Protein AF-A0A6G0VP53-F1 (afdb_monomer)

Secondary structure (DSSP, 8-state):
----------------TTSS--------B-TTS-B---TT--PPPPPPPPHHHHHHHHHHHHHHHHTTSHHHHHHHHHHHHHHHHHHHHHHH-HHHHHHHHHHHSSPPPPP-TTSTTHHHHHHHHHHHH-SS-HHHHHHHHHTT-PPPPHHHHHHHHHHHHHHHHHHHHHHHH-

Organism: Aphis craccivora (NCBI:txid307492)

Mean predicted aligned error: 13.36 Å

Nearest PDB structures (foldseek):
  5f5p-assembly1_B  TM=2.500E-01  e=5.576E+00  Homo sapiens

Foldseek 3Di:
DDDDDDDDDDDDDDDDPPPPDDDDPDQDADPVRDGPPPPPDDDDPDDDDQPLVVLLVVVVVVVVVQCVPPVSVVLVVVLVVLLCVLLVLLVVDVVLQVLVCVLQVHRQQHADPVDSCSVLRRLVRCLVRLPDDPSVVVSCVVSVGDRDDPSSSVSSVVVNVVCVVSSVVSVVRD

Radius of gyration: 25.88 Å; Cα contacts (8 Å, |Δi|>4): 107; chains: 1; bounding box: 67×49×62 Å

InterPro domains:
  IPR012337 Ribonuclease H-like superfamily [SSF53098] (37-172)

Solvent-accessible surface area (backbone atoms only — not comparable to full-atom values): 10953 Å² total; per-residue (Å²): 146,81,86,89,80,87,91,80,85,87,79,84,84,85,81,69,102,69,85,86,78,86,79,85,82,77,80,62,58,47,100,85,69,44,80,68,74,65,92,81,70,87,74,77,77,78,89,77,81,56,65,37,60,52,54,50,49,51,53,55,51,52,53,53,59,53,50,70,40,66,69,54,34,49,54,50,52,57,42,52,50,46,53,48,51,53,44,51,46,36,76,74,27,67,70,49,32,50,52,45,21,73,65,72,72,47,73,78,56,61,63,41,93,91,43,87,54,28,55,57,54,17,48,52,48,47,55,71,68,60,55,97,42,74,58,56,57,52,47,25,58,76,70,74,44,81,73,82,49,73,68,42,52,52,49,52,52,50,50,49,65,69,46,43,64,58,48,53,52,36,73,73,62,102

pLDDT: mean 79.23, std 19.9, range [30.86, 96.69]

Sequence (174 aa):
MIDTVDIEGLLNPTVSSLDILSEDQQFYVDADGLPICDHNSFVLPKHQCCAAHTLNLISSTDIRSALETPSYKRQSRQTFAKCNNIWNKQNRSKLVADSIKNAIGIHLITPNETRWNSTFDSVKCTLKYLQPTTKINILCNSLKIVQFSKTDILFLEEFVKTMSPISIALDTVA

Structure (mmCIF, N/CA/C/O backbone):
data_AF-A0A6G0VP53-F1
#
_entry.id   AF-A0A6G0VP53-F1
#
loop_
_atom_site.group_PDB
_atom_site.id
_atom_site.type_symbol
_atom_site.label_atom_id
_atom_site.label_alt_id
_atom_site.label_comp_id
_atom_site.label_asym_id
_atom_site.label_entity_id
_atom_site.label_seq_id
_atom_site.pdbx_PDB_ins_code
_atom_site.Cartn_x
_atom_site.Cartn_y
_atom_site.Cartn_z
_atom_site.occupancy
_atom_site.B_iso_or_equiv
_atom_site.auth_seq_id
_atom_site.auth_comp_id
_atom_site.auth_asym_id
_atom_site.auth_atom_id
_atom_site.pdbx_PDB_model_num
ATOM 1 N N . MET A 1 1 ? 33.428 -0.541 24.730 1.00 43.09 1 MET A N 1
ATOM 2 C CA . MET A 1 1 ? 34.044 -1.605 23.918 1.00 43.09 1 MET A CA 1
ATOM 3 C C . MET A 1 1 ? 32.936 -2.227 23.091 1.00 43.09 1 MET A C 1
ATOM 5 O O . MET A 1 1 ? 32.138 -2.961 23.653 1.00 43.09 1 MET A O 1
ATOM 9 N N . ILE A 1 2 ? 32.811 -1.749 21.854 1.00 35.97 2 ILE A N 1
ATOM 10 C CA . ILE A 1 2 ? 32.191 -2.302 20.635 1.00 35.97 2 ILE A CA 1
ATOM 11 C C . ILE A 1 2 ? 32.312 -1.136 19.640 1.00 35.97 2 ILE A C 1
ATOM 13 O O . ILE A 1 2 ? 31.854 -0.030 19.932 1.00 35.97 2 ILE A O 1
ATOM 17 N N . ASP A 1 3 ? 33.039 -1.377 18.555 1.00 32.34 3 ASP A N 1
ATOM 18 C CA . ASP A 1 3 ? 33.556 -0.375 17.626 1.00 32.34 3 ASP A CA 1
ATOM 19 C C . ASP A 1 3 ? 32.481 0.223 16.707 1.00 32.34 3 ASP A C 1
ATOM 21 O O . ASP A 1 3 ? 31.589 -0.468 16.214 1.00 32.34 3 ASP A O 1
ATOM 25 N N . THR A 1 4 ? 32.601 1.526 16.459 1.00 38.91 4 THR A N 1
ATOM 26 C CA . THR A 1 4 ? 31.915 2.277 15.403 1.00 38.91 4 THR A CA 1
ATOM 27 C C . THR A 1 4 ? 32.756 2.221 14.130 1.00 38.91 4 THR A C 1
ATOM 29 O O . THR A 1 4 ? 33.915 2.632 14.165 1.00 38.91 4 THR A O 1
ATOM 32 N N . VAL A 1 5 ? 32.188 1.760 13.013 1.00 39.75 5 VAL A N 1
ATOM 33 C CA . VAL A 1 5 ? 32.800 1.906 11.683 1.00 39.75 5 VAL A CA 1
ATOM 34 C C . VAL A 1 5 ? 31.913 2.801 10.825 1.00 39.75 5 VAL A C 1
ATOM 36 O O . VAL A 1 5 ? 30.715 2.552 10.674 1.00 39.75 5 VAL A O 1
ATOM 39 N N . ASP A 1 6 ? 32.548 3.853 10.318 1.00 31.77 6 ASP A N 1
ATOM 40 C CA . ASP A 1 6 ? 32.043 4.889 9.427 1.00 31.77 6 ASP A CA 1
ATOM 41 C C . ASP A 1 6 ? 31.361 4.332 8.169 1.00 31.77 6 ASP A C 1
ATOM 43 O O . ASP A 1 6 ? 31.907 3.484 7.462 1.00 31.77 6 ASP A O 1
ATOM 47 N N . ILE A 1 7 ? 30.184 4.878 7.849 1.00 39.06 7 ILE A N 1
ATOM 48 C CA . ILE A 1 7 ? 29.531 4.749 6.539 1.00 39.06 7 ILE A CA 1
ATOM 49 C C . ILE A 1 7 ? 29.547 6.131 5.885 1.00 39.06 7 ILE A C 1
ATOM 51 O O . ILE A 1 7 ? 28.551 6.844 5.868 1.00 39.06 7 ILE A O 1
ATOM 55 N N . GLU A 1 8 ? 30.703 6.509 5.357 1.00 37.69 8 GLU A N 1
ATOM 56 C CA . GLU A 1 8 ? 30.893 7.634 4.438 1.00 37.69 8 GLU A CA 1
ATOM 57 C C . GLU A 1 8 ? 31.905 7.147 3.398 1.00 37.69 8 GLU A C 1
ATOM 59 O O . GLU A 1 8 ? 33.109 7.124 3.639 1.00 37.69 8 GLU A O 1
ATOM 64 N N . GLY A 1 9 ? 31.414 6.642 2.265 1.00 35.16 9 GLY A N 1
ATOM 65 C CA . GLY A 1 9 ? 32.313 6.105 1.247 1.00 35.16 9 GLY A CA 1
ATOM 66 C C . GLY A 1 9 ? 31.660 5.307 0.132 1.00 35.16 9 GLY A C 1
ATOM 67 O O . GLY A 1 9 ? 32.208 4.283 -0.248 1.00 35.16 9 GLY A O 1
ATOM 68 N N . LEU A 1 10 ? 30.510 5.728 -0.404 1.00 33.38 10 LEU A N 1
ATOM 69 C CA . LEU A 1 10 ? 30.061 5.205 -1.701 1.00 33.38 10 LEU A CA 1
ATOM 70 C C . LEU A 1 10 ? 29.136 6.188 -2.428 1.00 33.38 10 LEU A C 1
ATOM 72 O O . LEU A 1 10 ? 27.930 5.996 -2.541 1.00 33.38 10 LEU A O 1
ATOM 76 N N . LEU A 1 11 ? 29.752 7.246 -2.955 1.00 35.31 11 LEU A N 1
ATOM 77 C CA . LEU A 1 11 ? 29.256 8.032 -4.085 1.00 35.31 11 LEU A CA 1
ATOM 78 C C . LEU A 1 11 ? 30.464 8.392 -4.975 1.00 35.31 11 LEU A C 1
ATOM 80 O O . LEU A 1 11 ? 31.128 9.390 -4.735 1.00 35.31 11 LEU A O 1
ATOM 84 N N . ASN A 1 12 ? 30.757 7.479 -5.917 1.00 39.03 12 ASN A N 1
ATOM 85 C CA . ASN A 1 12 ? 31.198 7.628 -7.325 1.00 39.03 12 ASN A CA 1
ATOM 86 C C . ASN A 1 12 ? 32.044 8.854 -7.752 1.00 39.03 12 ASN A C 1
ATOM 88 O O . ASN A 1 12 ? 31.708 9.972 -7.372 1.00 39.03 12 ASN A O 1
ATOM 92 N N . PRO A 1 13 ? 32.998 8.718 -8.711 1.00 40.88 13 PRO A N 1
ATOM 93 C CA . PRO A 1 13 ? 32.605 8.388 -10.094 1.00 40.88 13 PRO A CA 1
ATOM 94 C C . PRO A 1 13 ? 33.664 7.692 -10.990 1.00 40.88 13 PRO A C 1
ATOM 96 O O . PRO A 1 13 ? 34.818 7.507 -10.626 1.00 40.88 13 PRO A O 1
ATOM 99 N N . THR A 1 14 ? 33.234 7.353 -12.213 1.00 35.53 14 THR A N 1
ATOM 100 C CA . THR A 1 14 ? 34.046 6.999 -13.399 1.00 35.53 14 THR A CA 1
ATOM 101 C C . THR A 1 14 ? 34.898 5.729 -13.328 1.00 35.53 14 THR A C 1
ATOM 103 O O . THR A 1 14 ? 36.106 5.792 -13.138 1.00 35.53 14 THR A O 1
ATOM 106 N N . VAL A 1 15 ? 34.299 4.586 -13.669 1.00 36.62 15 VAL A N 1
ATOM 107 C CA . VAL A 1 15 ? 35.008 3.616 -14.515 1.00 36.62 15 VAL A CA 1
ATOM 108 C C . VAL A 1 15 ? 34.297 3.629 -15.859 1.00 36.62 15 VAL A C 1
ATOM 110 O O . VAL A 1 15 ? 33.093 3.390 -15.957 1.00 36.62 15 VAL A O 1
ATOM 113 N N . SER A 1 16 ? 35.051 4.070 -16.858 1.00 30.86 16 SER A N 1
ATOM 114 C CA . SER A 1 16 ? 34.685 4.119 -18.266 1.00 30.86 16 SER A CA 1
ATOM 115 C C . SER A 1 16 ? 34.059 2.794 -18.704 1.00 30.86 16 SER A C 1
ATOM 117 O O . SER A 1 16 ? 34.490 1.724 -18.281 1.00 30.86 16 SER A O 1
ATOM 119 N N . SER A 1 17 ? 33.070 2.843 -19.593 1.00 38.53 17 SER A N 1
ATOM 120 C CA . SER A 1 17 ? 32.455 1.669 -20.228 1.00 38.53 17 SER A CA 1
ATOM 121 C C . SER A 1 17 ? 33.405 0.918 -21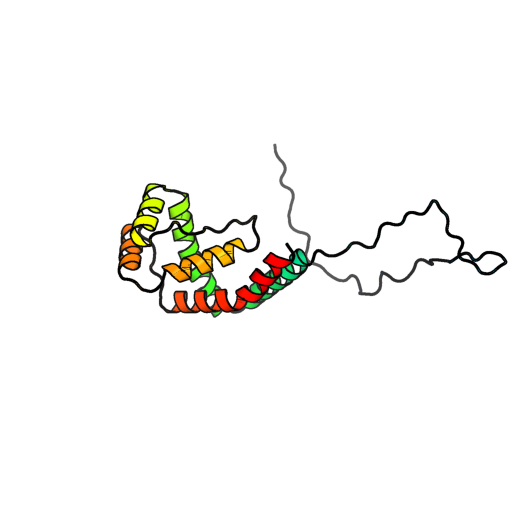.185 1.00 38.53 17 SER A C 1
ATOM 123 O O . SER A 1 17 ? 32.950 0.389 -22.195 1.00 38.53 17 SER A O 1
ATOM 125 N N . LEU A 1 18 ? 34.711 0.877 -20.898 1.00 35.84 18 LEU A N 1
ATOM 126 C CA . LEU A 1 18 ? 35.752 0.364 -21.789 1.00 35.84 18 LEU A CA 1
ATOM 127 C C . LEU A 1 18 ? 36.757 -0.616 -21.152 1.00 35.84 18 LEU A C 1
ATOM 129 O O . LEU A 1 18 ? 37.668 -1.038 -21.852 1.00 35.84 18 LEU A O 1
ATOM 133 N N . ASP A 1 19 ? 36.580 -1.045 -19.898 1.00 34.19 19 ASP A N 1
ATOM 134 C CA . ASP A 1 19 ? 37.576 -1.895 -19.207 1.00 34.19 19 ASP A CA 1
ATOM 135 C C . ASP A 1 19 ? 37.201 -3.393 -19.116 1.00 34.19 19 ASP A C 1
ATOM 137 O O . ASP A 1 19 ? 37.644 -4.103 -18.219 1.00 34.19 19 ASP A O 1
ATOM 141 N N . ILE A 1 20 ? 36.397 -3.921 -20.050 1.00 38.22 20 ILE A N 1
ATOM 142 C CA . ILE A 1 20 ? 36.177 -5.383 -20.185 1.00 38.22 20 ILE A CA 1
ATOM 143 C C . ILE A 1 20 ? 36.363 -5.824 -21.644 1.00 38.22 20 ILE A C 1
ATOM 145 O O . ILE A 1 20 ? 35.532 -6.523 -22.220 1.00 38.22 20 ILE A O 1
ATOM 149 N N . LEU A 1 21 ? 37.447 -5.383 -22.277 1.00 43.56 21 LEU A N 1
ATOM 150 C CA . LEU A 1 21 ? 37.904 -5.936 -23.551 1.00 43.56 21 LEU A CA 1
ATOM 151 C C . LEU A 1 21 ? 39.421 -6.092 -23.516 1.00 43.56 21 LEU A C 1
ATOM 153 O O . LEU A 1 21 ? 40.141 -5.190 -23.926 1.00 43.56 21 LEU A O 1
ATOM 157 N N . SER A 1 22 ? 39.894 -7.226 -23.005 1.00 41.44 22 SER A N 1
ATOM 158 C CA . SER A 1 22 ? 40.979 -8.036 -23.585 1.00 41.44 22 SER A CA 1
ATOM 159 C C . SER A 1 22 ? 41.560 -8.962 -22.524 1.00 41.44 22 SER A C 1
ATOM 161 O O . SER A 1 22 ? 42.201 -8.518 -21.586 1.00 41.44 22 SER A O 1
ATOM 163 N N . GLU A 1 23 ? 41.350 -10.258 -22.705 1.00 36.56 23 GLU A N 1
ATOM 164 C CA . GLU A 1 23 ? 42.405 -11.245 -22.500 1.00 36.56 23 GLU A CA 1
ATOM 165 C C . GLU A 1 23 ? 42.098 -12.396 -23.464 1.00 36.56 23 GLU A C 1
ATOM 167 O O . GLU A 1 23 ? 40.982 -12.919 -23.516 1.00 36.56 23 GLU A O 1
ATOM 172 N N . ASP A 1 24 ? 43.059 -12.656 -24.344 1.00 41.38 24 ASP A N 1
ATOM 173 C CA . ASP A 1 24 ? 42.951 -13.493 -25.530 1.00 41.38 24 ASP A CA 1
ATOM 174 C C . ASP A 1 24 ? 42.539 -14.928 -25.193 1.00 41.38 24 ASP A C 1
ATOM 176 O O . ASP A 1 24 ? 43.314 -15.706 -24.636 1.00 41.38 24 ASP A O 1
ATOM 180 N N . GLN A 1 25 ? 41.341 -15.336 -25.612 1.00 44.75 25 GLN A N 1
ATOM 181 C CA . GLN A 1 25 ? 40.990 -16.751 -25.644 1.00 44.75 25 GLN A CA 1
ATOM 182 C C . GLN A 1 25 ? 41.537 -17.358 -26.940 1.00 44.75 25 GLN A C 1
ATOM 184 O O . GLN A 1 25 ? 40.828 -17.526 -27.932 1.00 44.75 25 GLN A O 1
ATOM 189 N N . GLN A 1 26 ? 42.842 -17.627 -26.944 1.00 46.62 26 GLN A N 1
ATOM 190 C CA . GLN A 1 26 ? 43.519 -18.302 -28.043 1.00 46.62 26 GLN A CA 1
ATOM 191 C C . GLN A 1 26 ? 43.022 -19.749 -28.110 1.00 46.62 26 GLN A C 1
ATOM 193 O O . GLN A 1 26 ? 43.283 -20.569 -27.231 1.00 46.62 26 GLN A O 1
ATOM 198 N N . PHE A 1 27 ? 42.238 -20.046 -29.141 1.00 54.56 27 PHE A N 1
ATOM 199 C CA . PHE A 1 27 ? 41.736 -21.384 -29.400 1.00 54.56 27 PHE A CA 1
ATOM 200 C C . PHE A 1 27 ? 42.833 -22.206 -30.075 1.00 54.56 27 PHE A C 1
ATOM 202 O O . PHE A 1 27 ? 43.179 -21.952 -31.229 1.00 54.56 27 PHE A O 1
ATOM 209 N N . TYR A 1 28 ? 43.410 -23.161 -29.350 1.00 54.84 28 TYR A N 1
ATOM 210 C CA . TYR A 1 28 ? 44.379 -24.088 -29.923 1.00 54.84 28 TYR A CA 1
ATOM 211 C C . TYR A 1 28 ? 43.647 -25.085 -30.829 1.00 54.84 28 TYR A C 1
ATOM 213 O O . TYR A 1 28 ? 42.671 -25.716 -30.418 1.00 54.84 28 TYR A O 1
ATOM 221 N N . VAL A 1 29 ? 44.107 -25.177 -32.075 1.00 61.75 29 VAL A N 1
ATOM 222 C CA . VAL A 1 29 ? 43.621 -26.121 -33.086 1.00 61.75 29 VAL A CA 1
ATOM 223 C C . VAL A 1 29 ? 44.637 -27.244 -33.254 1.00 61.75 29 VAL A C 1
ATOM 225 O O . VAL A 1 29 ? 45.841 -26.983 -33.307 1.00 61.75 29 VAL A O 1
ATOM 228 N N . ASP A 1 30 ? 44.158 -28.482 -33.352 1.00 63.47 30 ASP A N 1
ATOM 229 C CA . ASP A 1 30 ? 45.008 -29.619 -33.714 1.00 63.47 30 ASP A CA 1
ATOM 230 C C . ASP A 1 30 ? 45.468 -29.529 -35.181 1.00 63.47 30 ASP A C 1
ATOM 232 O O . ASP A 1 30 ? 44.978 -28.701 -35.954 1.00 63.47 30 ASP A O 1
ATOM 236 N N . ALA A 1 31 ? 46.390 -30.406 -35.598 1.00 66.19 31 ALA A N 1
ATOM 237 C CA . ALA A 1 31 ? 46.892 -30.477 -36.979 1.00 66.19 31 ALA A CA 1
ATOM 238 C C . ALA A 1 31 ? 45.781 -30.664 -38.040 1.00 66.19 31 ALA A C 1
ATOM 240 O O . ALA A 1 31 ? 45.984 -30.324 -39.204 1.00 66.19 31 ALA A O 1
ATOM 241 N N . ASP A 1 32 ? 44.604 -31.132 -37.614 1.00 69.38 32 ASP A N 1
ATOM 242 C CA . ASP A 1 32 ? 43.407 -31.328 -38.438 1.00 69.38 32 ASP A CA 1
ATOM 243 C C . ASP A 1 32 ? 42.367 -30.194 -38.293 1.00 69.38 32 ASP A C 1
ATOM 245 O O . ASP A 1 32 ? 41.254 -30.288 -38.811 1.00 69.38 32 ASP A O 1
ATOM 249 N N . GLY A 1 33 ? 42.700 -29.108 -37.584 1.00 59.97 33 GLY A N 1
ATOM 250 C CA . GLY A 1 33 ? 41.834 -27.935 -37.421 1.00 59.97 33 GLY A CA 1
ATOM 251 C C . GLY A 1 33 ? 40.667 -28.120 -36.444 1.00 59.97 33 GLY A C 1
ATOM 252 O O . GLY A 1 33 ? 39.750 -27.296 -36.431 1.00 59.97 33 GLY A O 1
ATOM 253 N N . LEU A 1 34 ? 40.671 -29.188 -35.640 1.00 61.47 34 LEU A N 1
ATOM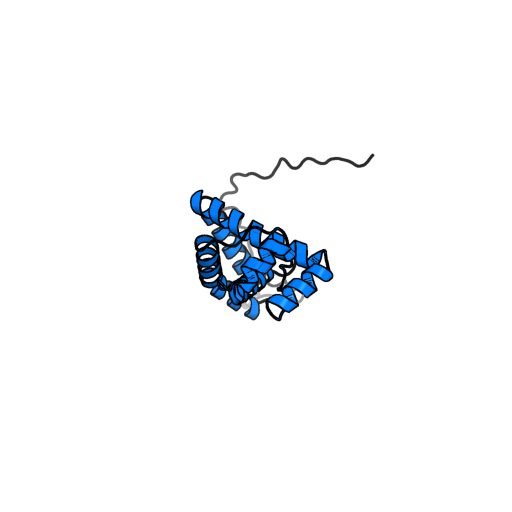 254 C CA . LEU A 1 34 ? 39.621 -29.467 -34.661 1.00 61.47 34 LEU A CA 1
ATOM 255 C C . LEU A 1 34 ? 39.883 -28.762 -33.313 1.00 61.47 34 LEU A C 1
ATOM 257 O O . LEU A 1 34 ? 41.038 -28.622 -32.906 1.00 61.47 34 LEU A O 1
ATOM 261 N N . PRO A 1 35 ? 38.814 -28.328 -32.616 1.00 62.00 35 PRO A N 1
ATOM 262 C CA . PRO A 1 35 ? 38.869 -27.838 -31.241 1.00 62.00 35 PRO A CA 1
ATOM 263 C C . PRO A 1 35 ? 39.546 -28.820 -30.283 1.00 62.00 35 PRO A C 1
ATOM 265 O O . PRO A 1 35 ? 39.010 -29.907 -30.058 1.00 62.00 35 PRO A O 1
ATOM 268 N N . ILE A 1 36 ? 40.640 -28.421 -29.629 1.00 61.25 36 ILE A N 1
ATOM 269 C CA . ILE A 1 36 ? 41.146 -29.169 -28.471 1.00 61.25 36 ILE A CA 1
ATOM 270 C C . ILE A 1 36 ? 40.189 -28.911 -27.305 1.00 61.25 36 ILE A C 1
ATOM 272 O O . ILE A 1 36 ? 40.279 -27.896 -26.613 1.00 61.25 36 ILE A O 1
ATOM 276 N N . CYS A 1 37 ? 39.231 -29.809 -27.083 1.00 57.50 37 CYS A N 1
ATOM 277 C CA . CYS A 1 37 ? 38.451 -29.804 -25.854 1.00 57.50 37 CYS A CA 1
ATOM 278 C C . CYS A 1 37 ? 39.293 -30.445 -24.744 1.00 57.50 37 CYS A C 1
ATOM 280 O O . CYS A 1 37 ? 39.317 -31.667 -24.595 1.00 57.50 37 CYS A O 1
ATOM 282 N N . ASP A 1 38 ? 40.005 -29.625 -23.967 1.00 62.50 38 ASP A N 1
ATOM 283 C CA . ASP A 1 38 ? 40.603 -30.079 -22.713 1.00 62.50 38 ASP A CA 1
ATOM 284 C C . ASP A 1 38 ? 39.477 -30.597 -21.805 1.00 62.50 38 ASP A C 1
ATOM 286 O O . ASP A 1 38 ? 38.686 -29.823 -21.253 1.00 62.50 38 ASP A O 1
ATOM 290 N N . HIS A 1 39 ? 39.385 -31.927 -21.695 1.00 59.16 39 HIS A N 1
ATOM 291 C CA . HIS A 1 39 ? 38.359 -32.673 -20.959 1.00 59.16 39 HIS A CA 1
ATOM 292 C C . HIS A 1 39 ? 38.335 -32.358 -19.448 1.00 59.16 39 HIS A C 1
ATOM 294 O O . HIS A 1 39 ? 37.468 -32.868 -18.738 1.00 59.16 39 HIS A O 1
ATOM 300 N N . ASN A 1 40 ? 39.250 -31.508 -18.967 1.00 60.03 40 ASN A N 1
ATOM 301 C CA . ASN A 1 40 ? 39.355 -31.059 -17.583 1.00 60.03 40 ASN A CA 1
ATOM 302 C C . ASN A 1 40 ? 38.933 -29.597 -17.336 1.00 60.03 40 ASN A C 1
ATOM 304 O O . ASN A 1 40 ? 38.965 -29.145 -16.190 1.00 60.03 40 ASN A O 1
ATOM 308 N N . SER A 1 41 ? 38.501 -28.854 -18.359 1.00 68.38 41 SER A N 1
ATOM 309 C CA . SER A 1 41 ? 38.118 -27.441 -18.221 1.00 68.38 41 SER A CA 1
ATOM 310 C C . SER A 1 41 ? 36.598 -27.254 -18.087 1.00 68.38 41 SER A C 1
ATOM 312 O O . SER A 1 41 ? 35.909 -26.747 -18.970 1.00 68.38 41 SER A O 1
ATOM 314 N N . PHE A 1 42 ? 36.030 -27.663 -16.950 1.00 75.75 42 PHE A N 1
ATOM 315 C CA . PHE A 1 42 ? 34.631 -27.343 -16.648 1.00 75.75 42 PHE A CA 1
ATOM 316 C C . PHE A 1 42 ? 34.500 -25.858 -16.283 1.00 75.75 42 PHE A C 1
ATOM 318 O O . PHE A 1 42 ? 34.801 -25.452 -15.162 1.00 75.75 42 PHE A O 1
ATOM 325 N N . VAL A 1 43 ? 34.037 -25.040 -17.229 1.00 81.38 43 VAL A N 1
ATOM 326 C CA . VAL A 1 43 ? 33.710 -23.629 -16.988 1.00 81.38 43 VAL A CA 1
ATOM 327 C C . VAL A 1 43 ? 32.241 -23.516 -16.590 1.00 81.38 43 VAL A C 1
ATOM 329 O O . VAL A 1 43 ? 31.353 -24.014 -17.284 1.00 81.38 43 VAL A O 1
ATOM 332 N N . LEU A 1 44 ? 31.974 -22.852 -15.464 1.00 82.88 44 LEU A N 1
ATOM 333 C CA . LEU A 1 44 ? 30.606 -22.541 -15.056 1.00 82.88 44 LEU A CA 1
ATOM 334 C C . LEU A 1 44 ? 29.949 -21.619 -16.095 1.00 82.88 44 LEU A C 1
ATOM 336 O O . LEU A 1 44 ? 30.588 -20.674 -16.568 1.00 82.88 44 LEU A O 1
ATOM 340 N N . PRO A 1 45 ? 28.664 -21.834 -16.427 1.00 80.75 45 PRO A N 1
ATOM 341 C CA . PRO A 1 45 ? 27.919 -20.885 -17.235 1.00 80.75 45 PRO A CA 1
ATOM 342 C C . PRO A 1 45 ? 27.983 -19.484 -16.626 1.00 80.75 45 PRO A C 1
ATOM 344 O O . PRO A 1 45 ? 28.009 -19.319 -15.403 1.00 80.75 45 PRO A O 1
ATOM 347 N N . LYS A 1 46 ? 27.967 -18.462 -17.486 1.00 85.44 46 LYS A N 1
ATOM 348 C CA . LYS A 1 46 ? 27.908 -17.068 -17.037 1.00 85.44 46 LYS A CA 1
ATOM 349 C C . LYS A 1 46 ? 26.733 -16.882 -16.076 1.00 85.44 46 LYS A C 1
ATOM 351 O O . LYS A 1 46 ? 25.645 -17.410 -16.325 1.00 85.44 46 LYS A O 1
ATOM 356 N N . HIS A 1 47 ? 26.963 -16.113 -15.011 1.00 84.12 47 HIS A N 1
ATOM 357 C CA . HIS A 1 47 ? 25.950 -15.794 -14.009 1.00 84.12 47 HIS A CA 1
ATOM 358 C C . HIS A 1 47 ? 24.658 -15.311 -14.683 1.00 84.12 47 HIS A C 1
ATOM 360 O O . HIS A 1 47 ? 24.674 -14.352 -15.455 1.00 84.12 47 HIS A O 1
ATOM 366 N N . GLN A 1 48 ? 23.545 -15.983 -14.394 1.00 80.88 48 GLN A N 1
ATOM 367 C CA . GLN A 1 48 ? 22.230 -15.614 -14.908 1.00 80.88 48 GLN A CA 1
ATOM 368 C C . GLN A 1 48 ? 21.539 -14.694 -13.905 1.00 80.88 48 GLN A C 1
ATOM 370 O O . GLN A 1 48 ? 21.466 -14.995 -12.715 1.00 80.88 48 GLN A O 1
ATOM 375 N N . CYS A 1 49 ? 21.029 -13.561 -14.378 1.00 82.00 49 CYS A N 1
ATOM 376 C CA . CYS A 1 49 ? 20.273 -12.650 -13.529 1.00 82.00 49 CYS A CA 1
ATOM 377 C C . CYS A 1 49 ? 18.898 -13.247 -13.205 1.00 82.00 49 CYS A C 1
ATOM 379 O O . CYS A 1 49 ? 18.184 -13.710 -14.093 1.00 82.00 49 CYS A O 1
ATOM 381 N N . CYS A 1 50 ? 18.507 -13.196 -11.933 1.00 89.50 50 CYS A N 1
ATOM 382 C CA . CYS A 1 50 ? 17.169 -13.594 -11.513 1.00 89.50 50 CYS A CA 1
ATOM 383 C C . CYS A 1 50 ? 16.130 -12.598 -12.051 1.00 89.50 50 CYS A C 1
ATOM 385 O O . CYS A 1 50 ? 16.178 -11.412 -11.720 1.00 89.50 50 CYS A O 1
ATOM 387 N N . ALA A 1 51 ? 15.167 -13.080 -12.843 1.00 90.06 51 ALA A N 1
ATOM 388 C CA . ALA A 1 51 ? 14.108 -12.246 -13.414 1.00 90.06 51 ALA A CA 1
ATOM 389 C C . ALA A 1 51 ? 13.319 -11.494 -12.331 1.00 90.06 51 ALA A C 1
ATOM 391 O O . ALA A 1 51 ? 13.046 -10.301 -12.482 1.00 90.06 51 ALA A O 1
ATOM 392 N N . ALA A 1 52 ? 13.028 -12.155 -11.203 1.00 88.75 52 ALA A N 1
ATOM 393 C CA . ALA A 1 52 ? 12.366 -11.519 -10.072 1.00 88.75 52 ALA A CA 1
ATOM 394 C C . ALA A 1 52 ? 13.197 -10.356 -9.507 1.00 88.75 52 ALA A C 1
ATOM 396 O O . ALA A 1 52 ? 12.664 -9.273 -9.281 1.00 88.75 52 ALA A O 1
ATOM 397 N N . HIS A 1 53 ? 14.515 -10.536 -9.367 1.00 87.88 53 HIS A N 1
ATOM 398 C CA . HIS A 1 53 ? 15.420 -9.480 -8.909 1.00 87.88 53 HIS A CA 1
ATOM 399 C C . HIS A 1 53 ? 15.472 -8.289 -9.880 1.00 87.88 53 HIS A C 1
ATOM 401 O O . HIS A 1 53 ? 15.473 -7.133 -9.454 1.00 87.88 53 HIS A O 1
ATOM 407 N N . THR A 1 54 ? 15.459 -8.543 -11.189 1.00 90.94 54 THR A N 1
ATOM 408 C CA . THR A 1 54 ? 15.419 -7.474 -12.195 1.00 90.94 54 THR A CA 1
ATOM 409 C C . THR A 1 54 ? 14.110 -6.685 -12.137 1.00 90.94 54 THR A C 1
ATOM 411 O O . THR A 1 54 ? 14.145 -5.457 -12.078 1.00 90.94 54 THR A O 1
ATOM 414 N N . LEU A 1 55 ? 12.957 -7.361 -12.094 1.00 90.25 55 LEU A N 1
ATOM 415 C CA . LEU A 1 55 ? 11.643 -6.709 -11.978 1.00 90.25 55 LEU A CA 1
ATOM 416 C C . LEU A 1 55 ? 11.539 -5.863 -10.704 1.00 90.25 55 LEU A C 1
ATOM 418 O O . LEU A 1 55 ? 11.068 -4.728 -10.725 1.00 90.25 55 LEU A O 1
ATOM 422 N N . ASN A 1 56 ? 12.055 -6.402 -9.608 1.00 87.94 56 ASN A N 1
ATOM 423 C CA . ASN A 1 56 ? 12.157 -5.748 -8.318 1.00 87.94 56 ASN A CA 1
ATOM 424 C C . ASN A 1 56 ? 12.979 -4.450 -8.382 1.00 87.94 56 ASN A C 1
ATOM 426 O O . ASN A 1 56 ? 12.574 -3.410 -7.854 1.00 87.94 56 ASN A O 1
ATOM 430 N N . LEU A 1 57 ? 14.137 -4.497 -9.048 1.00 89.69 57 LEU A N 1
ATOM 431 C CA . LEU A 1 57 ? 14.993 -3.330 -9.248 1.00 89.69 57 LEU A CA 1
ATOM 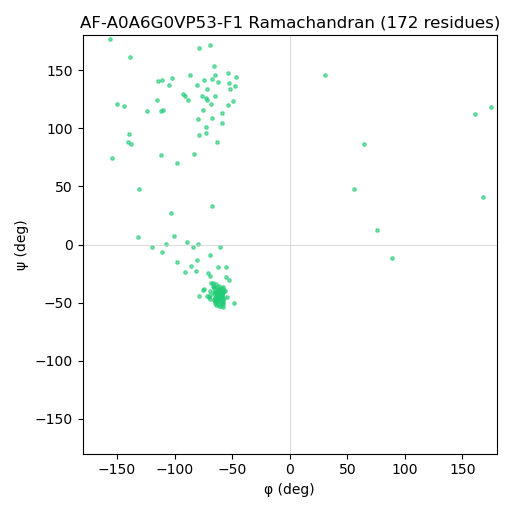432 C C . LEU A 1 57 ? 14.300 -2.257 -10.097 1.00 89.69 57 LEU A C 1
ATOM 434 O O . LEU A 1 57 ? 14.385 -1.074 -9.757 1.00 89.69 57 LEU A O 1
ATOM 438 N N . ILE A 1 58 ? 13.583 -2.661 -11.150 1.00 91.44 58 ILE A N 1
ATOM 439 C CA . ILE A 1 58 ? 12.794 -1.755 -11.996 1.00 91.44 58 ILE A CA 1
ATOM 440 C C . ILE A 1 58 ? 11.736 -1.037 -11.150 1.00 91.44 58 ILE A C 1
ATOM 442 O O . ILE A 1 58 ? 11.729 0.193 -11.119 1.00 91.44 58 ILE A O 1
ATOM 446 N N . SER A 1 59 ? 10.908 -1.774 -10.398 1.00 89.25 59 SER A N 1
ATOM 447 C CA . SER A 1 59 ? 9.871 -1.176 -9.543 1.00 89.25 59 SER A CA 1
ATOM 448 C C . SER A 1 59 ? 10.442 -0.198 -8.524 1.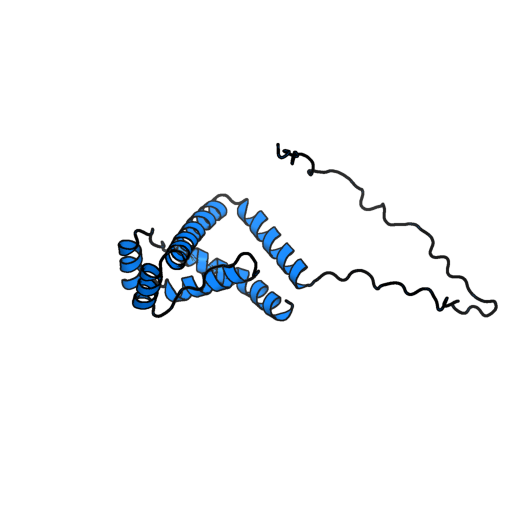00 89.25 59 SER A C 1
ATOM 450 O O . SER A 1 59 ? 9.960 0.923 -8.403 1.00 89.25 59 SER A O 1
ATOM 452 N N . SER A 1 60 ? 11.482 -0.597 -7.788 1.00 89.62 60 SER A N 1
ATOM 453 C CA . SER A 1 60 ? 12.089 0.266 -6.768 1.00 89.62 60 SER A CA 1
ATOM 454 C C . SER A 1 60 ? 12.712 1.525 -7.355 1.00 89.62 60 SER A C 1
ATOM 456 O O . SER A 1 60 ? 12.711 2.573 -6.710 1.00 89.62 60 SER A O 1
ATOM 458 N N . THR A 1 61 ? 13.264 1.428 -8.563 1.00 93.69 61 THR A N 1
ATOM 459 C CA . THR A 1 61 ? 13.860 2.574 -9.251 1.00 93.69 61 THR A CA 1
ATOM 460 C C . THR A 1 61 ? 12.786 3.552 -9.699 1.00 93.69 61 THR A C 1
ATOM 462 O O . THR A 1 61 ? 12.906 4.739 -9.408 1.00 93.69 61 THR A O 1
ATOM 465 N N . ASP A 1 62 ? 11.704 3.053 -10.292 1.00 92.81 62 ASP A N 1
ATOM 466 C CA . ASP A 1 62 ? 10.576 3.877 -10.722 1.00 92.81 62 ASP A CA 1
ATOM 467 C C . ASP A 1 62 ? 9.874 4.563 -9.537 1.00 92.81 62 ASP A C 1
ATOM 469 O O . ASP A 1 62 ? 9.654 5.774 -9.547 1.00 92.81 62 ASP A O 1
ATOM 473 N N . ILE A 1 63 ? 9.639 3.833 -8.438 1.00 91.38 63 ILE A N 1
ATOM 474 C CA . ILE A 1 63 ? 9.088 4.407 -7.198 1.00 91.38 63 ILE A CA 1
ATOM 475 C C . ILE A 1 63 ? 9.998 5.525 -6.670 1.00 91.38 63 ILE A C 1
ATOM 477 O O . ILE A 1 63 ? 9.500 6.581 -6.275 1.00 91.38 63 ILE A O 1
ATOM 481 N N . ARG A 1 64 ? 11.324 5.334 -6.675 1.00 93.19 64 ARG A N 1
ATOM 482 C CA . ARG A 1 64 ? 12.273 6.366 -6.231 1.00 93.19 64 ARG A CA 1
ATOM 483 C C . ARG A 1 64 ? 12.158 7.626 -7.086 1.00 93.19 64 ARG A C 1
ATOM 485 O O . ARG A 1 64 ? 12.050 8.711 -6.526 1.00 93.19 64 ARG A O 1
ATOM 492 N N . SER A 1 65 ? 12.104 7.478 -8.406 1.00 95.19 65 SER A N 1
ATOM 493 C CA . SER A 1 65 ? 11.918 8.596 -9.334 1.00 95.19 65 SER A CA 1
ATOM 494 C C . SER A 1 65 ? 10.573 9.301 -9.136 1.00 95.19 65 SER A C 1
ATOM 496 O O . SER A 1 65 ? 10.524 10.529 -9.089 1.00 95.19 65 SER A O 1
ATOM 498 N N . ALA A 1 66 ? 9.482 8.560 -8.931 1.00 92.62 66 ALA A N 1
ATOM 499 C CA . ALA A 1 66 ? 8.169 9.144 -8.650 1.00 92.62 66 ALA A CA 1
ATOM 500 C C . ALA A 1 66 ? 8.163 9.974 -7.350 1.00 92.62 66 ALA A C 1
ATOM 502 O O . ALA A 1 66 ? 7.512 11.021 -7.269 1.00 92.62 66 ALA A O 1
ATOM 503 N N . LEU A 1 67 ? 8.923 9.548 -6.333 1.00 94.62 67 LEU A N 1
ATOM 504 C CA . LEU A 1 67 ? 9.059 10.254 -5.055 1.00 94.62 67 LEU A CA 1
ATOM 505 C C . LEU A 1 67 ? 9.836 11.578 -5.145 1.00 94.62 67 LEU A C 1
ATOM 507 O O . LEU A 1 67 ? 9.802 12.337 -4.173 1.00 94.62 67 LEU A O 1
ATOM 511 N N . GLU A 1 68 ? 10.469 11.900 -6.274 1.00 96.06 68 GLU A N 1
ATOM 512 C CA . GLU A 1 68 ? 11.048 13.231 -6.510 1.00 96.06 68 GLU A CA 1
ATOM 513 C C . GLU A 1 68 ? 9.966 14.299 -6.713 1.00 96.06 68 GLU A C 1
ATOM 515 O O . GLU A 1 68 ? 10.172 15.471 -6.399 1.00 96.06 68 GLU A O 1
ATOM 520 N N . THR A 1 69 ? 8.764 13.905 -7.149 1.00 96.69 69 THR A N 1
ATOM 521 C CA . THR A 1 69 ? 7.632 14.828 -7.279 1.00 96.69 69 THR A CA 1
ATOM 522 C C . THR A 1 69 ? 7.048 15.152 -5.892 1.00 96.69 69 THR A C 1
ATOM 524 O O . THR A 1 69 ? 6.482 14.262 -5.243 1.00 96.69 69 THR A O 1
ATOM 527 N N . PRO A 1 70 ? 7.097 16.414 -5.405 1.00 95.94 70 PRO A N 1
ATOM 528 C CA . PRO A 1 70 ? 6.735 16.730 -4.018 1.00 95.94 70 PRO A CA 1
ATOM 529 C C . PRO A 1 70 ? 5.271 16.442 -3.660 1.00 95.94 70 PRO A C 1
ATOM 531 O O . PRO A 1 70 ? 4.977 16.007 -2.542 1.00 95.94 70 PRO A O 1
ATOM 534 N N . SER A 1 71 ? 4.345 16.666 -4.598 1.00 94.69 71 SER A N 1
ATOM 535 C CA . SER A 1 71 ? 2.913 16.396 -4.412 1.00 94.69 71 SER A CA 1
ATOM 536 C C . SER A 1 71 ? 2.643 14.901 -4.234 1.00 94.69 71 SER A C 1
ATOM 538 O O . SER A 1 71 ? 2.004 14.510 -3.254 1.00 94.69 71 SER A O 1
ATOM 540 N N . TYR A 1 72 ? 3.203 14.069 -5.117 1.00 94.94 72 TYR A N 1
ATOM 541 C CA . TYR A 1 72 ? 3.126 12.611 -5.030 1.00 94.94 72 TYR A CA 1
ATOM 542 C C . TYR A 1 72 ? 3.762 12.101 -3.737 1.00 94.94 72 TYR A C 1
ATOM 544 O O . TYR A 1 72 ? 3.124 11.374 -2.977 1.00 94.94 72 TYR A O 1
ATOM 552 N N . LYS A 1 73 ? 4.984 12.549 -3.420 1.00 96.56 73 LYS A N 1
ATOM 553 C CA . LYS A 1 73 ? 5.696 12.177 -2.189 1.00 96.56 73 LYS A CA 1
ATOM 554 C C . LYS A 1 73 ? 4.863 12.457 -0.944 1.00 96.56 73 LYS A C 1
ATOM 556 O O . LYS A 1 73 ? 4.786 11.617 -0.046 1.00 96.56 73 LYS A O 1
ATOM 561 N N . ARG A 1 74 ? 4.233 13.633 -0.873 1.00 96.56 74 ARG A N 1
ATOM 562 C CA . ARG A 1 74 ? 3.373 14.009 0.253 1.00 96.56 74 ARG A CA 1
ATOM 563 C C . ARG A 1 74 ? 2.153 13.093 0.350 1.00 96.56 74 ARG A C 1
ATOM 565 O O . ARG A 1 74 ? 1.931 12.533 1.422 1.00 96.56 74 ARG A O 1
ATOM 572 N N . GLN A 1 75 ? 1.407 12.921 -0.742 1.00 96.19 75 GLN A N 1
ATOM 573 C CA . GLN A 1 75 ? 0.196 12.092 -0.758 1.00 96.19 75 GLN A CA 1
ATOM 574 C C . GLN A 1 75 ? 0.510 10.625 -0.432 1.00 96.19 75 GLN A C 1
ATOM 576 O O . GLN A 1 75 ? -0.156 10.022 0.412 1.00 96.19 75 GLN A O 1
ATOM 581 N N . SER A 1 76 ? 1.573 10.082 -1.028 1.00 95.44 76 SER A N 1
ATOM 582 C CA . SER A 1 76 ? 2.070 8.726 -0.788 1.00 95.44 76 SER A CA 1
ATOM 583 C C . SER A 1 76 ? 2.410 8.513 0.688 1.00 95.44 76 SER A C 1
ATOM 585 O O . SER A 1 76 ? 1.834 7.644 1.344 1.00 95.44 76 SER A O 1
ATOM 587 N N . ARG A 1 77 ? 3.253 9.376 1.277 1.00 95.62 77 ARG A N 1
ATOM 588 C CA . ARG A 1 77 ? 3.628 9.271 2.698 1.00 95.62 77 ARG A CA 1
ATOM 589 C C . ARG A 1 77 ? 2.426 9.368 3.630 1.00 95.62 77 ARG A C 1
ATOM 591 O O . ARG A 1 77 ? 2.347 8.605 4.588 1.00 95.62 77 ARG A O 1
ATOM 598 N N . GLN A 1 78 ? 1.503 10.293 3.370 1.00 95.00 78 GLN A N 1
ATOM 599 C CA . GLN A 1 78 ? 0.302 10.454 4.191 1.00 95.00 78 GLN A CA 1
ATOM 600 C C . GLN A 1 78 ? -0.594 9.215 4.126 1.00 95.00 78 GLN A C 1
ATOM 602 O O . GLN A 1 78 ? -1.033 8.723 5.166 1.00 95.00 78 GLN A O 1
ATOM 607 N N . THR A 1 79 ? -0.817 8.680 2.927 1.00 94.94 79 THR A N 1
ATOM 608 C CA . THR A 1 79 ? -1.698 7.527 2.721 1.00 94.94 79 THR A CA 1
ATOM 609 C C . THR A 1 79 ? -1.099 6.248 3.305 1.00 94.94 79 THR A C 1
ATOM 611 O O . THR A 1 79 ? -1.762 5.540 4.068 1.00 94.94 79 THR A O 1
ATOM 614 N N . PHE A 1 80 ? 0.181 5.976 3.035 1.00 94.94 80 PHE A N 1
ATOM 615 C CA . PHE A 1 80 ? 0.864 4.806 3.590 1.00 94.94 80 PHE A CA 1
ATOM 616 C C . PHE A 1 80 ? 1.035 4.892 5.107 1.00 94.94 80 PHE A C 1
ATOM 618 O O . PHE A 1 80 ? 0.923 3.872 5.781 1.00 94.94 80 PHE A O 1
ATOM 625 N N . ALA A 1 81 ? 1.216 6.086 5.682 1.00 94.50 81 ALA A N 1
ATOM 626 C CA . ALA A 1 81 ? 1.231 6.248 7.135 1.00 94.50 81 ALA A CA 1
ATOM 627 C C . ALA A 1 81 ? -0.103 5.829 7.777 1.00 94.50 81 ALA A C 1
ATOM 629 O O . ALA A 1 81 ? -0.095 5.179 8.824 1.00 94.50 81 ALA A O 1
ATOM 630 N N . LYS A 1 82 ? -1.244 6.145 7.147 1.00 92.81 82 LYS A N 1
ATOM 631 C CA . LYS A 1 82 ? -2.567 5.699 7.617 1.00 92.81 82 LYS A CA 1
ATOM 632 C C . LYS A 1 82 ? -2.713 4.181 7.530 1.00 92.81 82 LYS A C 1
ATOM 634 O O . LYS A 1 82 ? -3.115 3.561 8.514 1.00 92.81 82 LYS A O 1
ATOM 639 N N . CYS A 1 83 ? -2.323 3.585 6.402 1.00 93.12 83 CYS A N 1
ATOM 640 C CA . CYS A 1 83 ? -2.347 2.132 6.219 1.00 93.12 83 CYS A CA 1
ATOM 641 C C . CYS A 1 83 ? -1.489 1.420 7.277 1.00 93.12 83 CYS A C 1
ATOM 643 O O . CYS A 1 83 ? -1.985 0.570 8.017 1.00 93.12 83 CYS A O 1
ATOM 645 N N . ASN A 1 84 ? -0.237 1.861 7.438 1.00 93.69 84 ASN A N 1
ATOM 646 C CA . ASN A 1 84 ? 0.691 1.333 8.435 1.00 93.69 84 ASN A CA 1
ATOM 647 C C . ASN A 1 84 ? 0.159 1.482 9.862 1.00 93.69 84 ASN A C 1
ATOM 649 O O . ASN A 1 84 ? 0.354 0.589 10.679 1.00 93.69 84 ASN A O 1
ATOM 653 N N . ASN A 1 85 ? -0.531 2.579 10.188 1.00 93.12 85 ASN A N 1
ATOM 654 C CA . ASN A 1 85 ? -1.119 2.763 11.514 1.00 93.12 85 ASN A CA 1
ATOM 655 C C . ASN A 1 85 ? -2.146 1.664 11.834 1.00 93.12 85 ASN A C 1
ATOM 657 O O . ASN A 1 85 ? -2.090 1.068 12.912 1.00 93.12 85 ASN A O 1
ATOM 661 N N . ILE A 1 86 ? -3.029 1.350 10.880 1.00 91.88 86 ILE A N 1
ATOM 662 C CA . ILE A 1 86 ? -4.035 0.290 11.028 1.00 91.88 86 ILE A CA 1
ATOM 663 C C . ILE A 1 86 ? -3.369 -1.078 11.140 1.00 91.88 86 ILE A C 1
ATOM 665 O O . ILE A 1 86 ? -3.653 -1.813 12.086 1.00 91.88 86 ILE A O 1
ATOM 669 N N . TRP A 1 87 ? -2.461 -1.404 10.219 1.00 94.06 87 TRP A N 1
ATOM 670 C CA . TRP A 1 87 ? -1.763 -2.691 10.215 1.00 94.06 87 TRP A CA 1
ATOM 671 C C . TRP A 1 87 ? -0.970 -2.908 11.509 1.00 94.06 87 TRP A C 1
ATOM 673 O O . TRP A 1 87 ? -1.080 -3.956 12.143 1.00 94.06 87 TRP A O 1
ATOM 683 N N . ASN A 1 88 ? -0.256 -1.884 11.979 1.00 93.69 88 ASN A N 1
ATOM 684 C CA . ASN A 1 88 ? 0.497 -1.949 13.230 1.00 93.69 88 ASN A CA 1
ATOM 685 C C . ASN A 1 88 ? -0.414 -2.114 14.449 1.00 93.69 88 ASN A C 1
ATOM 687 O O . ASN A 1 88 ? -0.088 -2.876 15.357 1.00 93.69 88 ASN A O 1
ATOM 691 N N . LYS A 1 89 ? -1.558 -1.421 14.498 1.00 93.12 89 LYS A N 1
ATOM 692 C CA . LYS A 1 89 ? -2.523 -1.576 15.597 1.00 93.12 89 LYS A CA 1
ATOM 693 C C . LYS A 1 89 ? -3.140 -2.970 15.622 1.00 93.12 89 LYS A C 1
ATOM 695 O O . LYS A 1 89 ? -3.262 -3.538 16.706 1.00 93.12 89 LYS A O 1
ATOM 700 N N . GLN A 1 90 ? -3.473 -3.522 14.455 1.00 93.44 90 GLN A N 1
ATOM 701 C CA . GLN A 1 90 ? -3.940 -4.900 14.328 1.00 93.44 90 GLN A CA 1
ATOM 702 C C . GLN A 1 90 ? -2.892 -5.885 14.862 1.00 93.44 90 GLN A C 1
ATOM 704 O O . GLN A 1 90 ? -3.204 -6.715 15.709 1.00 93.44 90 GLN A O 1
ATOM 709 N N . ASN A 1 91 ? -1.639 -5.755 14.422 1.00 93.56 91 ASN A N 1
ATOM 710 C CA . ASN A 1 91 ? -0.576 -6.700 14.776 1.00 93.56 91 ASN A CA 1
ATOM 711 C C . ASN A 1 91 ? -0.172 -6.630 16.254 1.00 93.56 91 ASN A C 1
ATOM 713 O O . ASN A 1 91 ? 0.275 -7.622 16.822 1.00 93.56 91 ASN A O 1
ATOM 717 N N . ARG A 1 92 ? -0.343 -5.471 16.897 1.00 94.38 92 ARG A N 1
ATOM 718 C CA . ARG A 1 92 ? 0.019 -5.270 18.308 1.00 94.38 92 ARG A CA 1
ATOM 719 C C . ARG A 1 92 ? -1.066 -5.687 19.299 1.00 94.38 92 ARG A C 1
ATOM 721 O O . ARG A 1 92 ? -0.759 -5.838 20.478 1.00 94.38 92 ARG A O 1
ATOM 728 N N . SER A 1 93 ? -2.325 -5.831 18.880 1.00 94.56 93 SER A N 1
ATOM 729 C CA . SER A 1 93 ? -3.428 -6.107 19.805 1.00 94.56 93 SER A CA 1
ATOM 730 C C . SER A 1 93 ? -4.472 -7.041 19.209 1.00 94.56 93 SER A C 1
ATOM 732 O O . SER A 1 93 ? -5.164 -6.693 18.254 1.00 94.56 93 SER A O 1
ATOM 734 N N . LYS A 1 94 ? -4.662 -8.196 19.861 1.00 94.00 94 LYS A N 1
ATOM 735 C CA . LYS A 1 94 ? -5.711 -9.164 19.507 1.00 94.00 94 LYS A CA 1
ATOM 736 C C . LYS A 1 94 ? -7.109 -8.545 19.577 1.00 94.00 94 LYS A C 1
ATOM 738 O O . LYS A 1 94 ? -7.885 -8.712 18.651 1.00 94.00 94 LYS A O 1
ATOM 743 N N . LEU A 1 95 ? -7.386 -7.733 20.603 1.00 93.62 95 LEU A N 1
ATOM 744 C CA . LEU A 1 95 ? -8.669 -7.030 20.746 1.00 93.62 95 LEU A CA 1
ATOM 745 C C . LEU A 1 95 ? -8.947 -6.090 19.567 1.00 93.62 95 LEU A C 1
ATOM 747 O O . LEU A 1 95 ? -10.079 -6.000 19.090 1.00 93.62 95 LEU A O 1
ATOM 751 N N . VAL A 1 96 ? -7.915 -5.398 19.076 1.00 91.94 96 VAL A N 1
ATOM 752 C CA . VAL A 1 96 ? -8.040 -4.550 17.885 1.00 91.94 96 VAL A CA 1
ATOM 753 C C . VAL A 1 96 ? -8.235 -5.405 16.637 1.00 91.94 96 VAL A C 1
ATOM 755 O O . VAL A 1 96 ? -9.099 -5.086 15.826 1.00 91.94 96 VAL A O 1
ATOM 758 N N . ALA A 1 97 ? -7.486 -6.499 16.493 1.00 92.94 97 ALA A N 1
ATOM 759 C CA . ALA A 1 97 ? -7.636 -7.418 15.369 1.00 92.94 97 ALA A CA 1
ATOM 760 C C . ALA A 1 97 ? -9.037 -8.045 15.294 1.00 92.94 97 ALA A C 1
ATOM 762 O O . ALA A 1 97 ? -9.607 -8.127 14.205 1.00 92.94 97 ALA A O 1
ATOM 763 N N . ASP A 1 98 ? -9.614 -8.414 16.436 1.00 93.94 98 ASP A N 1
ATOM 764 C CA . ASP A 1 98 ? -10.984 -8.913 16.539 1.00 93.94 98 ASP A CA 1
ATOM 765 C C . ASP A 1 98 ? -12.000 -7.805 16.254 1.00 93.94 98 ASP A C 1
ATOM 767 O O . ASP A 1 98 ? -12.968 -8.029 15.534 1.00 93.94 98 ASP A O 1
ATOM 771 N N . SER A 1 99 ? -11.762 -6.579 16.731 1.00 90.94 99 SER A N 1
ATOM 772 C CA . SER A 1 99 ? -12.624 -5.429 16.416 1.00 90.94 99 SER A CA 1
ATOM 773 C C . SER A 1 99 ? -12.648 -5.123 14.916 1.00 90.94 99 SER A C 1
ATOM 775 O O . SER A 1 99 ? -13.715 -4.870 14.357 1.00 90.94 99 SER A O 1
ATOM 777 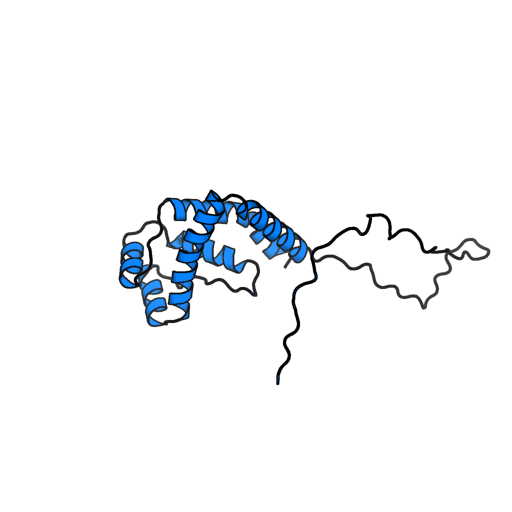N N . ILE A 1 100 ? -11.489 -5.192 14.252 1.00 90.62 100 ILE A N 1
ATOM 778 C CA . ILE A 1 100 ? -11.375 -5.060 12.795 1.00 90.62 100 ILE A CA 1
ATOM 779 C C . ILE A 1 100 ? -12.159 -6.192 12.124 1.00 90.62 100 ILE A C 1
ATOM 781 O O . ILE A 1 100 ? -13.059 -5.916 11.333 1.00 90.62 100 ILE A O 1
ATOM 785 N N . LYS A 1 101 ? -11.910 -7.452 12.497 1.00 91.75 101 LYS A N 1
ATOM 786 C CA . LYS A 1 101 ? -12.627 -8.606 11.936 1.00 91.75 101 LYS A CA 1
ATOM 787 C C . LYS A 1 101 ? -14.138 -8.518 12.125 1.00 91.75 101 LYS A C 1
ATOM 789 O O . LYS A 1 101 ? -14.874 -8.839 11.202 1.00 91.75 101 LYS A O 1
ATOM 794 N N . ASN A 1 102 ? -14.616 -8.038 13.265 1.00 89.81 102 ASN A N 1
ATOM 795 C CA . ASN A 1 102 ? -16.046 -7.866 13.515 1.00 89.81 102 ASN A CA 1
ATOM 796 C C . ASN A 1 102 ? -16.657 -6.753 12.648 1.00 89.81 102 ASN A C 1
ATOM 798 O O . ASN A 1 102 ? -17.815 -6.847 12.246 1.00 89.81 102 ASN A O 1
ATOM 802 N N . ALA A 1 103 ? -15.890 -5.705 12.336 1.00 87.06 103 ALA A N 1
ATOM 803 C CA . ALA A 1 103 ? -16.357 -4.589 11.521 1.00 87.06 103 ALA A CA 1
ATOM 804 C C . ALA A 1 103 ? -16.370 -4.902 10.013 1.00 87.06 103 ALA A C 1
ATOM 806 O O . ALA A 1 103 ? -17.341 -4.555 9.335 1.00 87.06 103 ALA A O 1
ATOM 807 N N . ILE A 1 104 ? -15.308 -5.535 9.493 1.00 86.62 104 ILE A N 1
ATOM 808 C CA . ILE A 1 104 ? -15.110 -5.775 8.048 1.00 86.62 104 ILE A CA 1
ATOM 809 C C . ILE A 1 104 ? -15.216 -7.251 7.627 1.00 86.62 104 ILE A C 1
ATOM 811 O O . ILE A 1 104 ? -15.206 -7.550 6.438 1.00 86.62 104 ILE A O 1
ATOM 815 N N . GLY A 1 105 ? -15.332 -8.181 8.576 1.00 86.81 105 GLY A N 1
ATOM 816 C CA . GLY A 1 105 ? -15.486 -9.623 8.343 1.00 86.81 105 GLY A CA 1
ATOM 817 C C . GLY A 1 105 ? -14.178 -10.412 8.221 1.00 86.81 105 GLY A C 1
ATOM 818 O O . GLY A 1 105 ? -14.208 -11.641 8.256 1.00 86.81 105 GLY A O 1
ATOM 819 N N . ILE A 1 106 ? -13.028 -9.742 8.100 1.00 90.12 106 ILE A N 1
ATOM 820 C CA . ILE A 1 106 ? -11.719 -10.384 7.918 1.00 90.12 106 ILE A CA 1
ATOM 821 C C . ILE A 1 106 ? -10.624 -9.705 8.748 1.00 90.12 106 ILE A C 1
ATOM 823 O O . ILE A 1 106 ? -10.753 -8.545 9.132 1.00 90.12 106 ILE A O 1
ATOM 827 N N . HIS A 1 107 ? -9.513 -10.407 8.972 1.00 91.56 107 HIS A N 1
ATOM 828 C CA . HIS A 1 107 ? -8.267 -9.756 9.380 1.00 91.56 107 HIS A CA 1
ATOM 829 C C . HIS A 1 107 ? -7.578 -9.172 8.146 1.00 91.56 107 HIS A C 1
ATOM 831 O O . HIS A 1 107 ? -7.515 -9.825 7.103 1.00 91.56 107 HIS A O 1
ATOM 837 N N . LEU A 1 108 ? -7.054 -7.954 8.258 1.00 91.56 108 LEU A N 1
ATOM 838 C CA . LEU A 1 108 ? -6.311 -7.335 7.166 1.00 91.56 108 LEU A CA 1
ATOM 839 C C . LEU A 1 108 ? -5.001 -8.085 6.928 1.00 91.56 108 LEU A C 1
ATOM 841 O O . LEU A 1 108 ? -4.334 -8.496 7.879 1.00 91.56 108 LEU A O 1
ATOM 845 N N . ILE A 1 109 ? -4.610 -8.207 5.662 1.00 92.19 109 ILE A N 1
ATOM 846 C CA . ILE A 1 109 ? -3.273 -8.681 5.297 1.00 92.19 109 ILE A CA 1
ATOM 847 C C . ILE A 1 109 ? -2.294 -7.562 5.639 1.00 92.19 109 ILE A C 1
ATOM 849 O O . ILE A 1 109 ? -2.459 -6.438 5.162 1.00 92.19 109 ILE A O 1
ATOM 853 N N . THR A 1 110 ? -1.275 -7.850 6.443 1.00 91.56 110 THR A N 1
ATOM 854 C CA . THR A 1 110 ? -0.241 -6.870 6.799 1.00 91.56 110 THR A CA 1
ATOM 855 C C . THR A 1 110 ? 1.042 -7.105 6.013 1.00 91.56 110 THR A C 1
ATOM 857 O O . THR A 1 110 ? 1.393 -8.268 5.796 1.00 91.56 110 THR A O 1
ATOM 860 N N . PRO A 1 111 ? 1.745 -6.032 5.612 1.00 91.31 111 PRO A N 1
ATOM 861 C CA . PRO A 1 111 ? 2.937 -6.163 4.792 1.00 91.31 111 PRO A CA 1
ATOM 862 C C . PRO A 1 111 ? 4.032 -6.889 5.574 1.00 91.31 111 PRO A C 1
ATOM 864 O O . PRO A 1 111 ? 4.148 -6.745 6.792 1.00 91.31 111 PRO A O 1
ATOM 867 N N . ASN A 1 112 ? 4.826 -7.672 4.854 1.00 87.31 112 ASN A N 1
ATOM 868 C CA . ASN A 1 112 ? 6.001 -8.359 5.359 1.00 87.31 112 ASN A CA 1
ATOM 869 C C . ASN A 1 112 ? 7.198 -7.953 4.498 1.00 87.31 112 ASN A C 1
ATOM 871 O O . ASN A 1 112 ? 7.261 -8.306 3.323 1.00 87.31 112 ASN A O 1
ATOM 875 N N . GLU A 1 113 ? 8.157 -7.255 5.097 1.00 75.44 113 GLU A N 1
ATOM 876 C CA . GLU A 1 113 ? 9.353 -6.751 4.415 1.00 75.44 113 GLU A CA 1
ATOM 877 C C . GLU A 1 113 ? 10.151 -7.850 3.698 1.00 75.44 113 GLU A C 1
ATOM 879 O O . GLU A 1 113 ? 10.770 -7.578 2.674 1.00 75.44 113 GLU A O 1
ATOM 884 N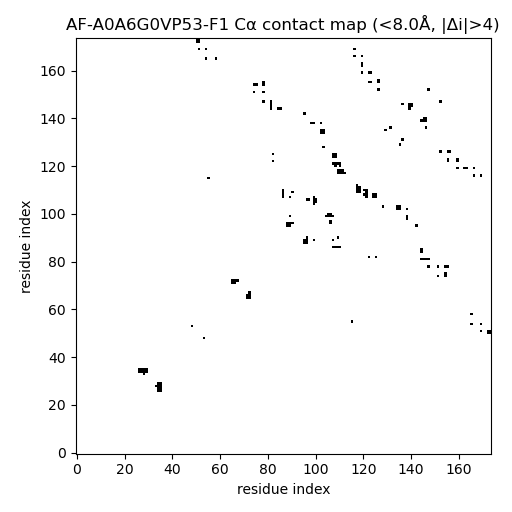 N . THR A 1 114 ? 10.095 -9.103 4.169 1.00 76.62 114 THR A N 1
ATOM 885 C CA . THR A 1 114 ? 10.810 -10.222 3.533 1.00 76.62 114 THR A CA 1
ATOM 886 C C . THR A 1 114 ? 10.100 -10.793 2.307 1.00 76.62 114 THR A C 1
ATOM 888 O O . THR A 1 114 ? 10.712 -11.539 1.545 1.00 76.62 114 THR A O 1
ATOM 891 N N . ARG A 1 115 ? 8.822 -10.453 2.085 1.00 75.94 115 ARG A N 1
ATOM 892 C CA . ARG A 1 115 ? 8.040 -10.901 0.927 1.00 75.94 115 ARG A CA 1
ATOM 893 C C . ARG A 1 115 ? 7.736 -9.722 0.013 1.00 75.94 115 ARG A C 1
ATOM 895 O O . ARG A 1 115 ? 6.963 -8.829 0.356 1.00 75.94 115 ARG A O 1
ATOM 902 N N . TRP A 1 116 ? 8.296 -9.782 -1.187 1.00 73.88 116 TRP A N 1
ATOM 903 C CA . TRP A 1 116 ? 8.359 -8.657 -2.111 1.00 73.88 116 TRP A CA 1
ATOM 904 C C . TRP A 1 116 ? 6.997 -8.052 -2.504 1.00 73.88 116 TRP A C 1
ATOM 906 O O . TRP A 1 116 ? 6.846 -6.833 -2.542 1.00 73.88 116 TRP A O 1
ATOM 916 N N . ASN A 1 117 ? 5.975 -8.877 -2.750 1.00 84.25 117 ASN A N 1
ATOM 917 C CA . ASN A 1 117 ? 4.635 -8.409 -3.129 1.00 84.25 117 ASN A CA 1
ATOM 918 C C . ASN A 1 117 ? 3.694 -8.133 -1.948 1.00 84.25 117 ASN A C 1
ATOM 920 O O . ASN A 1 117 ? 2.553 -7.722 -2.157 1.00 84.25 117 ASN A O 1
ATOM 924 N N . SER A 1 118 ? 4.158 -8.293 -0.707 1.00 89.25 118 SER A N 1
ATOM 925 C CA . SER A 1 118 ? 3.285 -8.204 0.465 1.00 89.25 118 SER A CA 1
ATOM 926 C C . SER A 1 118 ? 2.632 -6.830 0.620 1.00 89.25 118 SER A C 1
ATOM 928 O O . SER A 1 118 ? 1.454 -6.746 0.9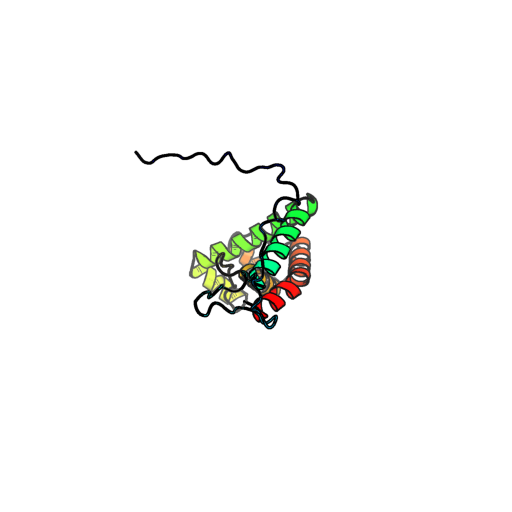54 1.00 89.25 118 SER A O 1
ATOM 930 N N . THR A 1 119 ? 3.355 -5.748 0.319 1.00 90.94 119 THR A N 1
ATOM 931 C CA . THR A 1 119 ? 2.803 -4.387 0.339 1.00 90.94 119 THR A CA 1
ATOM 932 C C . THR A 1 119 ? 1.658 -4.236 -0.655 1.00 90.94 119 THR A C 1
ATOM 934 O O . THR A 1 119 ? 0.632 -3.646 -0.316 1.00 90.94 119 THR A O 1
ATOM 937 N N . PHE A 1 120 ? 1.793 -4.793 -1.861 1.00 92.56 120 PHE A N 1
ATOM 938 C CA . PHE A 1 120 ? 0.725 -4.768 -2.859 1.00 92.56 120 PHE A CA 1
ATOM 939 C C . PHE A 1 120 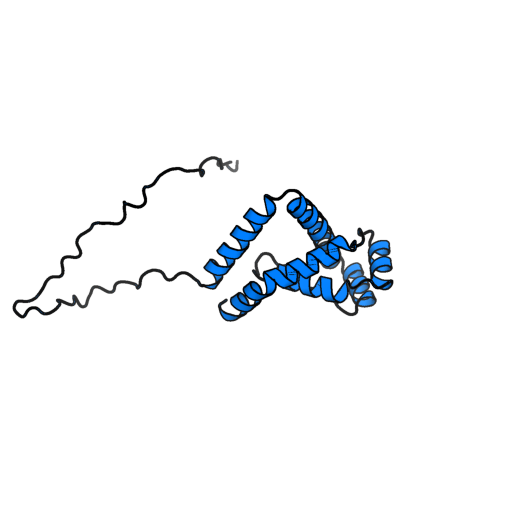? -0.504 -5.541 -2.373 1.00 92.56 120 PHE A C 1
ATOM 941 O O . PHE A 1 120 ? -1.609 -4.997 -2.391 1.00 92.56 120 PHE A O 1
ATOM 948 N N . ASP A 1 121 ? -0.317 -6.759 -1.863 1.00 93.19 121 ASP A N 1
ATOM 949 C CA . ASP A 1 121 ? -1.413 -7.591 -1.358 1.00 93.19 121 ASP A CA 1
ATOM 950 C C . ASP A 1 121 ? -2.135 -6.940 -0.175 1.00 93.19 121 ASP A C 1
ATOM 952 O O . ASP A 1 121 ? -3.369 -6.907 -0.119 1.00 93.19 121 ASP A O 1
ATOM 956 N N . SER A 1 122 ? -1.371 -6.355 0.748 1.00 94.06 122 SER A N 1
ATOM 957 C CA . SER A 1 122 ? -1.887 -5.592 1.880 1.00 94.06 122 SER A CA 1
ATOM 958 C C . SER A 1 122 ? -2.704 -4.394 1.442 1.00 94.06 122 SER A C 1
ATOM 960 O O . SER A 1 122 ? -3.809 -4.198 1.948 1.00 94.06 122 SER A O 1
ATOM 962 N N . VAL A 1 123 ? -2.203 -3.606 0.491 1.00 94.25 123 VAL A N 1
ATOM 963 C CA . VAL A 1 123 ? -2.923 -2.446 -0.038 1.00 94.25 123 VAL A CA 1
ATOM 964 C C . VAL A 1 123 ? -4.185 -2.878 -0.774 1.00 94.25 123 VAL A C 1
ATOM 966 O O . VAL A 1 123 ? -5.253 -2.341 -0.497 1.00 94.25 123 VAL A O 1
ATOM 969 N N . LYS A 1 124 ? -4.102 -3.881 -1.651 1.00 93.94 124 LYS A N 1
ATOM 970 C CA . LYS A 1 124 ? -5.244 -4.414 -2.403 1.00 93.94 124 LYS A CA 1
ATOM 971 C C . LYS A 1 124 ? -6.334 -4.944 -1.472 1.00 93.94 124 LYS A C 1
ATOM 973 O O . LYS A 1 124 ? -7.513 -4.654 -1.672 1.00 93.94 124 LYS A O 1
ATOM 978 N N . CYS A 1 125 ? -5.949 -5.683 -0.431 1.00 92.62 125 CYS A N 1
ATOM 979 C CA . CYS A 1 125 ? -6.864 -6.148 0.607 1.00 92.62 125 CYS A CA 1
ATOM 980 C C . CYS A 1 125 ? -7.489 -4.965 1.352 1.00 92.62 125 CYS A C 1
ATOM 982 O O . CYS A 1 125 ? -8.709 -4.853 1.438 1.00 92.62 125 CYS A O 1
ATOM 984 N N . THR A 1 126 ? -6.658 -4.038 1.819 1.00 91.06 126 THR A N 1
ATOM 985 C CA . THR A 1 126 ? -7.094 -2.860 2.569 1.00 91.06 126 THR A CA 1
ATOM 986 C C . THR A 1 126 ? -8.079 -2.026 1.749 1.00 91.06 126 THR A C 1
ATOM 988 O O . THR A 1 126 ? -9.175 -1.766 2.223 1.00 91.06 126 THR A O 1
ATOM 991 N N . LEU A 1 127 ? -7.784 -1.723 0.484 1.00 91.75 127 LEU A N 1
ATOM 992 C CA . LEU A 1 127 ? -8.663 -0.991 -0.431 1.00 91.75 127 LEU A CA 1
ATOM 993 C C . LEU A 1 127 ? -10.006 -1.697 -0.682 1.00 91.75 127 LEU A C 1
ATOM 995 O O . LEU A 1 127 ? -11.051 -1.045 -0.693 1.00 91.75 127 LEU A O 1
ATOM 999 N N . LYS A 1 128 ? -9.995 -3.026 -0.857 1.00 89.69 128 LYS A N 1
ATOM 1000 C CA . LYS A 1 128 ? -11.216 -3.818 -1.075 1.00 89.69 128 LYS A CA 1
ATOM 1001 C C . LYS A 1 128 ? -12.208 -3.654 0.073 1.00 89.69 128 LYS A C 1
ATOM 1003 O O . LYS A 1 128 ? -13.409 -3.567 -0.167 1.00 89.69 128 LYS A O 1
ATOM 1008 N N . TYR A 1 129 ? -11.703 -3.619 1.304 1.00 85.19 129 TYR A N 1
ATOM 1009 C CA . TYR A 1 129 ? -12.545 -3.526 2.489 1.00 85.19 129 TYR A CA 1
ATOM 1010 C C . TYR A 1 129 ? -12.683 -2.108 3.026 1.00 85.19 129 TYR A C 1
ATOM 1012 O O . TYR A 1 129 ? -13.622 -1.909 3.771 1.00 85.19 129 TYR A O 1
ATOM 1020 N N . LEU A 1 130 ? -11.841 -1.142 2.627 1.00 76.69 130 LEU A N 1
ATOM 1021 C CA . LEU A 1 130 ? -11.899 0.283 3.002 1.00 76.69 130 LEU A CA 1
ATOM 1022 C C . LEU A 1 130 ? -12.922 1.120 2.234 1.00 76.69 130 LEU A C 1
ATOM 1024 O O . LEU A 1 130 ? -13.030 2.322 2.491 1.00 76.69 130 LEU A O 1
ATOM 1028 N N . GLN A 1 131 ? -13.672 0.515 1.314 1.00 69.62 131 GLN A N 1
ATOM 1029 C CA . GLN A 1 131 ? -14.740 1.206 0.597 1.00 69.62 131 GLN A CA 1
ATOM 1030 C C . GLN A 1 131 ? -15.627 1.978 1.589 1.00 69.62 131 GLN A C 1
ATOM 1032 O O . GLN A 1 131 ? -15.920 1.443 2.666 1.00 69.62 131 GLN A O 1
ATOM 1037 N N . PRO A 1 132 ? -16.003 3.235 1.276 1.00 60.84 132 PRO A N 1
ATOM 1038 C CA . PRO A 1 132 ? -16.547 4.189 2.235 1.00 60.84 132 PRO A CA 1
ATOM 1039 C C . PRO A 1 132 ? -17.877 3.695 2.802 1.00 60.84 132 PRO A C 1
ATOM 1041 O O . PRO A 1 132 ? -18.962 3.984 2.307 1.00 60.84 132 PRO A O 1
ATOM 1044 N N . THR A 1 133 ? -17.773 2.930 3.880 1.00 67.19 133 THR A N 1
ATOM 1045 C CA . THR A 1 133 ? -18.884 2.404 4.651 1.00 67.19 133 THR A CA 1
ATOM 1046 C C . THR A 1 133 ? -18.831 3.037 6.028 1.00 67.19 133 THR A C 1
ATOM 1048 O O . THR A 1 133 ? -17.769 3.198 6.635 1.00 67.19 133 THR A O 1
ATOM 1051 N N . THR A 1 134 ? -20.000 3.375 6.562 1.00 75.62 134 THR A N 1
ATOM 1052 C CA . THR A 1 134 ? -20.140 3.992 7.887 1.00 75.62 134 THR A CA 1
ATOM 1053 C C . THR A 1 134 ? -19.429 3.181 8.979 1.00 75.62 134 THR A C 1
ATOM 1055 O O . THR A 1 134 ? -18.884 3.754 9.920 1.00 75.62 134 THR A O 1
ATOM 1058 N N . LYS A 1 135 ? -19.350 1.852 8.818 1.00 80.19 135 LYS A N 1
ATOM 1059 C CA . LYS A 1 135 ? -18.690 0.925 9.751 1.00 80.19 135 LYS A CA 1
ATOM 1060 C C . LYS A 1 135 ? -17.199 1.215 9.935 1.00 80.19 135 LYS A C 1
ATOM 1062 O O . LYS A 1 135 ? -16.709 1.174 11.059 1.00 80.19 135 LYS A O 1
ATOM 1067 N N . ILE A 1 136 ? -16.487 1.540 8.861 1.00 80.56 136 ILE A N 1
ATOM 1068 C CA . ILE A 1 136 ? -15.038 1.779 8.908 1.00 80.56 136 ILE A CA 1
ATOM 1069 C C . ILE A 1 136 ? -14.736 3.121 9.539 1.00 80.56 136 ILE A C 1
ATOM 1071 O O . ILE A 1 136 ? -13.807 3.227 10.328 1.00 80.56 136 ILE A O 1
ATOM 1075 N N . ASN A 1 137 ? -15.554 4.131 9.260 1.00 82.69 137 ASN A N 1
ATOM 1076 C CA . ASN A 1 137 ? -15.405 5.428 9.909 1.00 82.69 137 ASN A CA 1
ATOM 1077 C C . ASN A 1 137 ? -15.629 5.307 11.422 1.00 82.69 137 ASN A C 1
ATOM 1079 O O . ASN A 1 137 ? -14.853 5.857 12.202 1.00 82.69 137 ASN A O 1
ATOM 1083 N N . ILE A 1 138 ? -16.626 4.519 11.846 1.00 84.56 138 ILE A N 1
ATOM 1084 C CA . ILE A 1 138 ? -16.858 4.203 13.263 1.00 84.56 138 ILE A CA 1
ATOM 1085 C C . ILE A 1 138 ? -15.657 3.458 13.863 1.00 84.56 138 ILE A C 1
ATOM 1087 O O . ILE A 1 138 ? -15.200 3.820 14.946 1.00 84.56 138 ILE A O 1
ATOM 1091 N N . LEU A 1 139 ? -15.114 2.464 13.157 1.00 86.44 139 LEU A N 1
ATOM 1092 C CA . LEU A 1 139 ? -13.934 1.711 13.587 1.00 86.44 139 LEU A CA 1
ATOM 1093 C C . LEU A 1 139 ? -12.689 2.602 13.707 1.00 86.44 139 LEU A C 1
ATOM 1095 O O . LEU A 1 139 ? -11.975 2.544 14.703 1.00 86.44 139 LEU A O 1
ATOM 1099 N N . CYS A 1 140 ? -12.422 3.458 12.723 1.00 86.06 140 CYS A N 1
ATOM 1100 C CA . CYS A 1 140 ? -11.310 4.402 12.776 1.00 86.06 140 CYS A CA 1
ATOM 1101 C C . CYS A 1 140 ? -11.459 5.348 13.972 1.00 86.06 140 CYS A C 1
ATOM 1103 O O . CYS A 1 140 ? -10.487 5.580 14.690 1.00 86.06 140 CYS A O 1
ATOM 1105 N N . ASN A 1 141 ? -12.676 5.823 14.251 1.00 87.62 141 ASN A N 1
ATOM 1106 C CA . ASN A 1 141 ? -12.944 6.653 15.423 1.00 87.62 141 ASN A CA 1
ATOM 1107 C C . ASN A 1 141 ? -12.711 5.891 16.737 1.00 87.62 141 ASN A C 1
ATOM 1109 O O . ASN A 1 141 ? -12.037 6.414 17.625 1.00 87.62 141 ASN A O 1
ATOM 1113 N N . SER A 1 142 ? -13.199 4.650 16.860 1.00 87.62 142 SER A N 1
ATOM 1114 C CA . SER A 1 142 ? -13.017 3.844 18.077 1.00 87.62 142 SER A CA 1
ATOM 1115 C C . SER A 1 142 ? -11.548 3.484 18.322 1.00 87.62 142 SER A C 1
ATOM 1117 O O . SER A 1 142 ? -11.073 3.528 19.457 1.00 87.62 142 SER A O 1
ATOM 1119 N N . LEU A 1 143 ? -10.793 3.213 17.255 1.00 86.50 143 LEU A N 1
ATOM 1120 C CA . LEU A 1 143 ? -9.368 2.887 17.309 1.00 86.50 143 LEU A CA 1
ATOM 1121 C C . LEU A 1 143 ? -8.450 4.120 17.365 1.00 86.50 143 LEU A C 1
ATOM 1123 O O . LEU A 1 143 ? -7.226 3.957 17.474 1.00 86.50 143 LEU A O 1
ATOM 1127 N N . LYS A 1 144 ? -9.012 5.338 17.320 1.00 88.06 144 LYS A N 1
ATOM 1128 C CA . LYS A 1 144 ? -8.291 6.623 17.263 1.00 88.06 144 LYS A CA 1
ATOM 1129 C C . LYS A 1 144 ? -7.311 6.693 16.083 1.00 88.06 144 LYS A C 1
ATOM 1131 O O . LYS A 1 144 ? -6.138 7.026 16.251 1.00 88.06 144 LYS A O 1
ATOM 1136 N N . ILE A 1 145 ? -7.782 6.314 14.900 1.00 87.12 145 ILE A N 1
ATOM 1137 C CA . ILE A 1 145 ? -7.032 6.314 13.642 1.00 87.12 145 ILE A CA 1
ATOM 1138 C C . ILE A 1 145 ? -7.603 7.396 12.728 1.00 87.12 145 ILE A C 1
ATOM 1140 O O . ILE A 1 145 ? -8.815 7.600 12.662 1.00 87.12 145 ILE A O 1
ATOM 1144 N N . VAL A 1 146 ? -6.724 8.088 12.004 1.00 86.94 146 VAL A N 1
ATOM 1145 C CA . VAL A 1 146 ? -7.131 9.076 11.001 1.00 86.94 146 VAL A CA 1
ATOM 1146 C C . VAL A 1 146 ? -7.868 8.372 9.862 1.00 86.94 146 VAL A C 1
ATOM 1148 O O . VAL A 1 146 ? -7.351 7.423 9.277 1.00 86.94 146 VAL A O 1
ATOM 1151 N N . GLN A 1 147 ? -9.063 8.858 9.533 1.00 87.25 147 GLN A N 1
ATOM 1152 C CA . GLN A 1 147 ? -9.872 8.316 8.443 1.00 87.25 147 GLN A CA 1
ATOM 1153 C C . GLN A 1 147 ? -9.207 8.541 7.073 1.00 87.25 147 GLN A C 1
ATOM 1155 O O . GLN A 1 147 ? -8.435 9.491 6.866 1.00 87.25 147 GLN A O 1
ATOM 1160 N N . PHE A 1 148 ? -9.527 7.661 6.125 1.00 88.94 148 PHE A N 1
ATOM 1161 C CA . PHE A 1 148 ? -9.105 7.804 4.735 1.00 88.94 148 PHE A CA 1
ATOM 1162 C C . PHE A 1 148 ? -9.952 8.871 4.051 1.00 88.94 148 PHE A C 1
ATOM 1164 O O . PHE A 1 148 ? -11.181 8.843 4.112 1.00 88.94 148 PHE A O 1
ATOM 1171 N N . SER A 1 149 ? -9.292 9.833 3.415 1.00 90.31 149 SER A N 1
ATOM 1172 C CA . SER A 1 149 ? -9.967 10.801 2.558 1.00 90.31 149 SER A CA 1
ATOM 1173 C C . SER A 1 149 ? -10.284 10.173 1.198 1.00 90.31 149 SER A C 1
ATOM 1175 O O . SER A 1 149 ? -9.752 9.128 0.824 1.00 90.31 149 SER A O 1
ATOM 1177 N N . LYS A 1 150 ? -11.100 10.864 0.397 1.00 90.56 150 LYS A N 1
ATOM 1178 C CA . LYS A 1 150 ? -11.328 10.485 -1.007 1.00 90.56 150 LYS A CA 1
ATOM 1179 C C . LYS A 1 150 ? -10.024 10.451 -1.813 1.00 90.56 150 LYS A C 1
ATOM 1181 O O . LYS A 1 150 ? -9.860 9.581 -2.656 1.00 90.56 150 LYS A O 1
ATOM 1186 N N . THR A 1 151 ? -9.096 11.371 -1.536 1.00 92.62 151 THR A N 1
ATOM 1187 C CA . THR A 1 151 ? -7.789 11.416 -2.210 1.00 92.62 151 THR A CA 1
ATOM 1188 C C . THR A 1 151 ? -6.923 10.214 -1.856 1.00 92.62 151 THR A C 1
ATOM 1190 O O . THR A 1 151 ? -6.232 9.700 -2.726 1.00 92.62 151 THR A O 1
ATOM 1193 N N . ASP A 1 152 ? -6.997 9.726 -0.615 1.00 92.56 152 ASP A N 1
ATOM 1194 C CA . ASP A 1 152 ? -6.277 8.520 -0.206 1.00 92.56 152 ASP A CA 1
ATOM 1195 C C . ASP A 1 152 ? -6.814 7.284 -0.933 1.00 92.56 152 ASP A C 1
ATOM 1197 O O . ASP A 1 152 ? -6.033 6.463 -1.398 1.00 92.56 152 ASP A O 1
ATOM 1201 N N . ILE A 1 153 ? -8.140 7.163 -1.061 1.00 92.06 153 ILE A N 1
ATOM 1202 C CA . ILE A 1 153 ? -8.772 6.036 -1.763 1.00 92.06 153 ILE A CA 1
ATOM 1203 C C . ILE A 1 153 ? -8.370 6.041 -3.242 1.00 92.06 153 ILE A C 1
ATOM 1205 O O . ILE A 1 153 ? -7.894 5.021 -3.730 1.00 92.06 153 ILE A O 1
A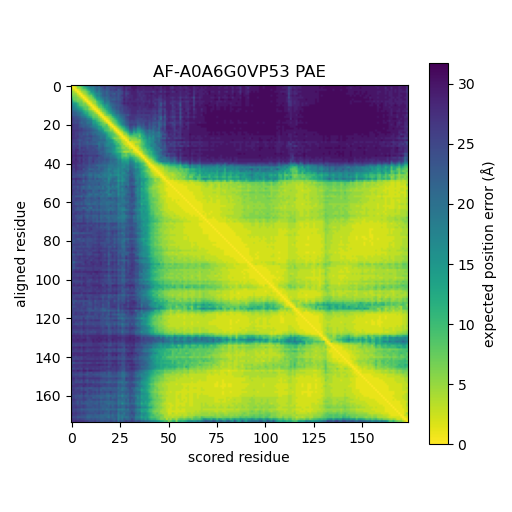TOM 1209 N N . LEU A 1 154 ? -8.473 7.191 -3.918 1.00 93.69 154 LEU A N 1
ATOM 1210 C CA . LEU A 1 154 ? -8.054 7.335 -5.319 1.00 93.69 154 LEU A CA 1
ATOM 1211 C C . LEU A 1 154 ? -6.570 7.000 -5.511 1.00 93.69 154 LEU A C 1
ATOM 1213 O O . LEU A 1 154 ? -6.207 6.304 -6.455 1.00 93.69 154 LEU A O 1
ATOM 1217 N N . PHE A 1 155 ? -5.714 7.445 -4.587 1.00 95.19 155 PHE A N 1
ATOM 1218 C CA . PHE A 1 155 ? -4.293 7.108 -4.609 1.00 95.19 155 PHE A CA 1
ATOM 1219 C C . PHE A 1 155 ? -4.059 5.596 -4.479 1.00 95.19 155 PHE A C 1
ATOM 1221 O O . PHE A 1 155 ? -3.254 5.033 -5.216 1.00 95.19 155 PHE A O 1
ATOM 1228 N N . LEU A 1 156 ? -4.755 4.920 -3.557 1.00 95.00 156 LEU A N 1
ATOM 1229 C CA . LEU A 1 156 ? -4.631 3.469 -3.383 1.00 95.00 156 LEU A CA 1
ATOM 1230 C C . LEU A 1 156 ? -5.156 2.700 -4.605 1.00 95.00 156 LEU A C 1
ATOM 1232 O O . LEU A 1 156 ? -4.567 1.689 -4.978 1.00 95.00 156 LEU A O 1
ATOM 1236 N N . GLU A 1 157 ? -6.232 3.169 -5.241 1.00 95.06 157 GLU A N 1
ATOM 1237 C CA . GLU A 1 157 ? -6.751 2.600 -6.492 1.00 95.06 157 GLU A CA 1
ATOM 1238 C C . GLU A 1 157 ? -5.729 2.705 -7.625 1.00 95.06 157 GLU A C 1
ATOM 1240 O O . GLU A 1 157 ? -5.452 1.713 -8.305 1.00 95.06 157 GLU A O 1
ATOM 1245 N N . GLU A 1 158 ? -5.129 3.884 -7.798 1.00 95.50 158 GLU A N 1
ATOM 1246 C CA . GLU A 1 158 ? -4.079 4.109 -8.788 1.00 95.50 158 GLU A CA 1
ATOM 1247 C C . GLU A 1 158 ? -2.852 3.239 -8.500 1.00 95.50 158 GLU A C 1
ATOM 1249 O O . GLU A 1 158 ? -2.371 2.555 -9.401 1.00 95.50 158 GLU A O 1
ATOM 1254 N N . PHE A 1 159 ? -2.410 3.172 -7.242 1.00 94.50 159 PHE A N 1
ATOM 1255 C CA . PHE A 1 159 ? -1.302 2.317 -6.817 1.00 94.50 159 PHE A CA 1
ATOM 1256 C C . PHE A 1 159 ? -1.544 0.836 -7.137 1.00 94.50 159 PHE A C 1
ATOM 1258 O O . PHE A 1 159 ? -0.663 0.159 -7.665 1.00 94.50 159 PHE A O 1
ATOM 1265 N N . VAL A 1 160 ? -2.737 0.305 -6.840 1.00 94.75 160 VAL A N 1
ATOM 1266 C CA . VAL A 1 160 ? -3.067 -1.093 -7.167 1.00 94.75 160 VAL A CA 1
ATOM 1267 C C . VAL A 1 160 ? -3.056 -1.297 -8.678 1.00 94.75 160 VAL A C 1
ATOM 1269 O O . VAL A 1 160 ? -2.533 -2.303 -9.151 1.00 94.75 160 VAL A O 1
ATOM 1272 N N . LYS A 1 161 ? -3.594 -0.346 -9.446 1.00 95.44 161 LYS A N 1
ATOM 1273 C CA . LYS A 1 161 ? -3.625 -0.424 -10.908 1.00 95.44 161 LYS A CA 1
ATOM 1274 C C . LYS A 1 161 ? -2.219 -0.433 -11.516 1.00 95.44 161 LYS A C 1
ATOM 1276 O O . LYS A 1 161 ? -1.972 -1.228 -12.420 1.00 95.44 161 LYS A O 1
ATOM 1281 N N . THR A 1 162 ? -1.313 0.416 -11.033 1.00 93.75 162 THR A N 1
ATOM 1282 C CA . THR A 1 162 ? 0.056 0.535 -11.561 1.00 93.75 162 THR A CA 1
ATOM 1283 C C . THR A 1 162 ? 0.952 -0.625 -11.139 1.00 93.75 162 THR A C 1
ATOM 1285 O O . THR A 1 162 ? 1.713 -1.130 -11.961 1.00 93.75 162 THR A O 1
ATOM 1288 N N . MET A 1 163 ? 0.835 -1.103 -9.898 1.00 92.31 163 MET A N 1
ATOM 1289 C CA . MET A 1 163 ? 1.678 -2.190 -9.382 1.00 92.31 163 MET A CA 1
ATOM 1290 C C . MET A 1 163 ? 1.205 -3.588 -9.800 1.00 92.31 163 MET A C 1
ATOM 1292 O O . MET A 1 163 ? 2.018 -4.510 -9.854 1.00 92.31 163 MET A O 1
ATOM 1296 N N . SER A 1 164 ? -0.077 -3.757 -10.152 1.00 94.06 164 SER A N 1
ATOM 1297 C CA . SER A 1 164 ? -0.655 -5.054 -10.536 1.00 94.06 164 SER A CA 1
ATOM 1298 C C . SER A 1 164 ? 0.148 -5.851 -11.577 1.00 94.06 164 SER A C 1
ATOM 1300 O O . SER A 1 164 ? 0.360 -7.037 -11.327 1.00 94.06 164 SER A O 1
ATOM 1302 N N . PRO A 1 165 ? 0.574 -5.300 -12.735 1.00 93.12 165 PRO A N 1
ATOM 1303 C CA . PRO A 1 165 ? 1.305 -6.086 -13.732 1.00 93.12 165 PRO A CA 1
ATOM 1304 C C . PRO A 1 165 ? 2.629 -6.628 -13.190 1.00 93.12 165 PRO A C 1
ATOM 1306 O O . PRO A 1 165 ? 2.975 -7.773 -13.465 1.00 93.12 165 PRO A O 1
ATOM 1309 N N . ILE A 1 166 ? 3.340 -5.841 -12.378 1.00 91.25 166 ILE A N 1
ATOM 1310 C CA . ILE A 1 166 ? 4.619 -6.260 -11.805 1.00 91.25 166 ILE A CA 1
ATOM 1311 C C . ILE A 1 166 ? 4.388 -7.328 -10.738 1.00 91.25 166 ILE A C 1
ATOM 1313 O O . ILE A 1 166 ? 5.066 -8.350 -10.750 1.00 91.25 166 ILE A O 1
ATOM 1317 N N . SER A 1 167 ? 3.396 -7.143 -9.863 1.00 90.38 167 SER A N 1
ATOM 1318 C CA . SER A 1 167 ? 3.046 -8.141 -8.849 1.00 90.38 167 SER A CA 1
ATOM 1319 C C . SER A 1 167 ? 2.654 -9.486 -9.467 1.00 90.38 167 SER A C 1
ATOM 1321 O O . SER A 1 167 ? 3.145 -10.512 -9.013 1.00 90.38 167 SER A O 1
ATOM 1323 N N . ILE A 1 168 ? 1.856 -9.482 -10.544 1.00 90.38 168 ILE A N 1
ATOM 1324 C CA . ILE A 1 168 ? 1.482 -10.706 -11.272 1.00 90.38 168 ILE A CA 1
ATOM 1325 C C . ILE A 1 168 ? 2.706 -11.349 -11.928 1.00 90.38 168 ILE A C 1
ATOM 1327 O O . ILE A 1 168 ? 2.888 -12.557 -11.819 1.00 90.38 168 ILE A O 1
ATOM 1331 N N . ALA A 1 169 ? 3.548 -10.560 -12.603 1.00 91.44 169 ALA A N 1
ATOM 1332 C CA . ALA A 1 169 ? 4.755 -11.081 -13.238 1.00 91.44 169 ALA A CA 1
ATOM 1333 C C . ALA A 1 169 ? 5.669 -11.751 -12.205 1.00 91.44 169 ALA A C 1
ATOM 1335 O O . ALA A 1 169 ? 6.142 -12.862 -12.423 1.00 91.44 169 ALA A O 1
ATOM 1336 N N . LEU A 1 170 ? 5.857 -11.118 -11.051 1.00 87.06 170 LEU A N 1
ATOM 1337 C CA . LEU A 1 170 ? 6.667 -11.655 -9.966 1.00 87.06 170 LEU A CA 1
ATOM 1338 C C . LEU A 1 170 ? 6.106 -12.956 -9.399 1.00 87.06 170 LEU A C 1
ATOM 1340 O O . LEU A 1 170 ? 6.880 -13.880 -9.208 1.00 87.06 170 LEU A O 1
ATOM 1344 N N . ASP A 1 171 ? 4.790 -13.087 -9.230 1.00 86.56 171 ASP A N 1
ATOM 1345 C CA . ASP A 1 171 ? 4.178 -14.351 -8.791 1.00 86.56 171 ASP A CA 1
ATOM 1346 C C . ASP A 1 171 ? 4.405 -15.517 -9.774 1.00 86.56 171 ASP A C 1
ATOM 1348 O O . ASP A 1 171 ? 4.273 -16.676 -9.388 1.00 86.56 171 ASP A O 1
ATOM 1352 N N . THR A 1 172 ? 4.752 -15.235 -11.037 1.00 86.44 172 THR A N 1
ATOM 1353 C CA . THR A 1 172 ? 5.070 -16.275 -12.033 1.00 86.44 172 THR A CA 1
ATOM 1354 C C . THR A 1 172 ? 6.547 -16.658 -12.106 1.00 86.44 172 THR A C 1
ATOM 1356 O O . THR A 1 172 ? 6.851 -17.752 -12.575 1.00 86.44 172 THR A O 1
ATOM 1359 N N . VAL A 1 173 ? 7.460 -15.775 -11.686 1.00 83.38 173 VAL A N 1
ATOM 1360 C CA . VAL A 1 173 ? 8.918 -15.962 -11.855 1.00 83.38 173 VAL A CA 1
ATOM 1361 C C . VAL A 1 173 ? 9.702 -16.006 -10.539 1.00 83.38 173 VAL A C 1
ATOM 1363 O O . VAL A 1 173 ? 10.927 -16.138 -10.587 1.00 83.38 173 VAL A O 1
ATOM 1366 N N . ALA A 1 174 ? 9.031 -15.830 -9.397 1.00 68.12 174 ALA A N 1
ATOM 1367 C CA . ALA A 1 174 ? 9.617 -15.858 -8.055 1.00 68.12 174 ALA A CA 1
ATOM 1368 C C . ALA A 1 174 ? 9.618 -17.255 -7.423 1.00 68.12 174 ALA A C 1
ATOM 1370 O O . ALA A 1 174 ? 8.728 -18.071 -7.748 1.00 68.12 174 ALA A O 1
#